Protein AF-A0A1F9LBH6-F1 (afdb_monomer)

Secondary structure (DSSP, 8-state):
-----GGGTTTTTTT-S--HHHHHHHHHH-EE--HHHHHHS-HHHHHHHHH---SSHHHHHHHHHHHHHHHHHHHSSPPEE----SS-TTS-TTS--HHHHHHHHHTT-PPPHHHHTT-

pLDDT: mean 93.81, std 4.73, range [72.88, 98.44]

Solvent-accessible surface area (backbone atoms only — not comparable to full-atom values): 7104 Å² total; per-residue (Å²): 105,65,77,79,59,77,92,49,57,83,36,64,88,65,53,83,52,86,50,67,63,46,50,52,52,29,42,53,56,11,48,47,80,51,72,70,59,59,67,71,47,53,69,66,57,54,49,49,60,43,48,52,44,60,88,45,76,67,36,28,48,51,45,52,51,54,48,27,53,50,29,33,74,77,70,72,39,70,52,49,77,57,79,44,55,86,78,57,64,83,75,47,48,92,48,83,45,67,71,59,54,52,54,11,62,78,67,79,50,72,76,48,59,77,60,53,57,68,114

Structure (mmCIF, N/CA/C/O backbone):
data_AF-A0A1F9LBH6-F1
#
_entry.id   AF-A0A1F9LBH6-F1
#
loop_
_atom_site.group_PDB
_atom_site.id
_atom_site.type_symbol
_atom_site.label_atom_id
_atom_site.label_alt_id
_atom_site.label_comp_id
_atom_site.label_asym_id
_atom_site.label_entity_id
_atom_site.label_seq_id
_atom_site.pdbx_PDB_ins_code
_atom_site.Cartn_x
_atom_site.Cartn_y
_atom_site.Cartn_z
_atom_site.occupancy
_atom_site.B_iso_or_equiv
_atom_site.auth_seq_id
_atom_site.auth_comp_id
_atom_site.auth_asym_id
_atom_site.auth_atom_id
_atom_site.pdbx_PDB_model_num
ATOM 1 N N . MET A 1 1 ? -6.366 -9.674 -6.382 1.00 76.44 1 MET A N 1
ATOM 2 C CA . MET A 1 1 ? -5.601 -10.627 -5.505 1.00 76.44 1 MET A CA 1
ATOM 3 C C . MET A 1 1 ? -4.673 -9.863 -4.529 1.00 76.44 1 MET A C 1
ATOM 5 O O . MET A 1 1 ? -4.466 -8.676 -4.751 1.00 76.44 1 MET A O 1
ATOM 9 N N . PHE A 1 2 ? -4.126 -10.461 -3.447 1.00 93.12 2 PHE A N 1
ATOM 10 C CA . PHE A 1 2 ? -3.092 -9.845 -2.570 1.00 93.12 2 PHE A CA 1
ATOM 11 C C . PHE A 1 2 ? -1.734 -10.552 -2.721 1.00 93.12 2 PHE A C 1
ATOM 13 O O . PHE A 1 2 ? -1.456 -11.549 -2.059 1.00 93.12 2 PHE A O 1
ATOM 20 N N . TYR A 1 3 ? -0.883 -10.036 -3.606 1.00 93.50 3 TYR A N 1
ATOM 21 C CA . TYR A 1 3 ? 0.495 -10.483 -3.777 1.00 93.50 3 TYR A CA 1
ATOM 22 C C . TYR A 1 3 ? 1.373 -10.177 -2.554 1.00 93.50 3 TYR A C 1
ATOM 24 O O . TYR A 1 3 ? 1.292 -9.085 -1.986 1.00 93.50 3 TYR A O 1
ATOM 32 N N . ARG A 1 4 ? 2.220 -11.143 -2.169 1.00 95.19 4 ARG A N 1
ATOM 33 C CA . ARG A 1 4 ? 3.130 -11.066 -1.017 1.00 95.19 4 ARG A CA 1
ATOM 34 C C . ARG A 1 4 ? 4.576 -11.284 -1.460 1.00 95.19 4 ARG A C 1
ATOM 36 O O . ARG A 1 4 ? 4.966 -12.393 -1.816 1.00 95.19 4 ARG A O 1
ATOM 43 N N . TYR A 1 5 ? 5.384 -10.236 -1.386 1.00 93.81 5 TYR A N 1
ATOM 44 C CA . TYR A 1 5 ? 6.816 -10.275 -1.638 1.00 93.81 5 TYR A CA 1
ATOM 45 C C . TYR A 1 5 ? 7.576 -10.932 -0.482 1.00 93.81 5 TYR A C 1
ATOM 47 O O . TYR A 1 5 ? 7.349 -10.642 0.691 1.00 93.81 5 TYR A O 1
ATOM 55 N N . ARG A 1 6 ? 8.557 -11.781 -0.806 1.00 94.62 6 ARG A N 1
ATOM 56 C CA . ARG A 1 6 ? 9.347 -12.510 0.201 1.00 94.62 6 ARG A CA 1
ATOM 57 C C . ARG A 1 6 ? 10.067 -11.589 1.193 1.00 94.62 6 ARG A C 1
ATOM 59 O O . ARG A 1 6 ? 10.151 -11.929 2.366 1.00 94.62 6 ARG A O 1
ATOM 66 N N . PHE A 1 7 ? 10.571 -10.443 0.741 1.00 94.25 7 PHE A N 1
ATOM 67 C CA . PHE A 1 7 ? 11.315 -9.513 1.598 1.00 94.25 7 PHE A CA 1
ATOM 68 C C . PHE A 1 7 ? 10.421 -8.730 2.576 1.00 94.25 7 PHE A C 1
ATOM 70 O O . PHE A 1 7 ? 10.927 -8.154 3.531 1.00 94.25 7 PHE A O 1
ATOM 77 N N . GLU A 1 8 ? 9.100 -8.717 2.371 1.00 96.88 8 GLU A N 1
ATOM 78 C CA . GLU A 1 8 ? 8.129 -8.131 3.305 1.00 96.88 8 GLU A CA 1
ATOM 79 C C . GLU A 1 8 ? 7.533 -9.187 4.258 1.00 96.88 8 GLU A C 1
ATOM 81 O O . GLU A 1 8 ? 6.539 -8.916 4.934 1.00 96.88 8 GLU A O 1
ATOM 86 N N . SER A 1 9 ? 8.107 -10.397 4.327 1.00 96.00 9 SER A N 1
ATOM 87 C CA . SER A 1 9 ? 7.567 -11.528 5.100 1.00 96.00 9 SER A CA 1
ATOM 88 C C . SER A 1 9 ? 7.217 -11.167 6.548 1.00 96.00 9 SER A C 1
ATOM 90 O O . SER A 1 9 ? 6.156 -11.560 7.032 1.00 96.00 9 SER A O 1
ATOM 92 N N . GLU A 1 10 ? 8.061 -10.366 7.200 1.00 96.56 10 GLU A N 1
ATOM 93 C CA . GLU A 1 10 ? 7.898 -9.892 8.580 1.00 96.56 10 GLU A CA 1
ATOM 94 C C . GLU A 1 10 ? 6.783 -8.844 8.751 1.00 96.56 10 GLU A C 1
ATOM 96 O O . GLU A 1 10 ? 6.250 -8.671 9.848 1.00 96.56 10 GLU A O 1
ATOM 101 N N . VAL A 1 11 ? 6.395 -8.143 7.680 1.00 95.75 11 VAL A N 1
ATOM 102 C CA . VAL A 1 11 ? 5.335 -7.123 7.720 1.00 95.75 11 VAL A CA 1
ATOM 103 C C . VAL A 1 11 ? 3.959 -7.778 7.760 1.00 95.75 11 VAL A C 1
ATOM 105 O O . VAL A 1 11 ? 3.072 -7.292 8.456 1.00 95.75 11 VAL A O 1
ATOM 108 N N . TYR A 1 12 ? 3.762 -8.888 7.049 1.00 96.38 12 TYR A N 1
ATOM 109 C CA . TYR A 1 12 ? 2.431 -9.462 6.833 1.00 96.38 12 TYR A CA 1
ATOM 110 C C . TYR A 1 12 ? 1.670 -9.924 8.084 1.00 96.38 12 TYR A C 1
ATOM 112 O O . TYR A 1 12 ? 0.462 -9.705 8.110 1.00 96.38 12 TYR A O 1
ATOM 120 N N . PRO A 1 13 ? 2.295 -10.522 9.119 1.00 96.75 13 PRO A N 1
ATOM 121 C CA . PRO A 1 13 ? 1.553 -10.973 10.298 1.00 96.75 13 PRO A CA 1
ATOM 122 C C . PRO A 1 13 ? 0.908 -9.828 11.084 1.00 96.75 13 PRO A C 1
ATOM 124 O O . PRO A 1 13 ? -0.135 -10.008 11.700 1.00 96.75 13 PRO A O 1
ATOM 127 N N . THR A 1 14 ? 1.536 -8.650 11.075 1.00 96.81 14 THR A N 1
ATOM 128 C CA . THR A 1 14 ? 1.117 -7.499 11.894 1.00 96.81 14 THR A CA 1
ATOM 129 C C . THR A 1 14 ? 0.561 -6.346 11.071 1.00 96.81 14 THR A C 1
ATOM 131 O O . THR A 1 14 ? -0.059 -5.435 11.624 1.00 96.81 14 THR A O 1
ATOM 134 N N . LEU A 1 15 ? 0.840 -6.340 9.764 1.00 97.62 15 LEU A N 1
ATOM 135 C CA . LEU A 1 15 ? 0.641 -5.211 8.861 1.00 97.62 15 LEU A CA 1
ATOM 136 C C . LEU A 1 15 ? 1.136 -3.898 9.487 1.00 97.62 15 LEU A C 1
ATOM 138 O O . LEU A 1 15 ? 0.482 -2.859 9.392 1.00 97.62 15 LEU A O 1
ATOM 142 N N . SER A 1 16 ? 2.289 -3.959 10.165 1.00 96.44 16 SER A N 1
ATOM 143 C CA . SER A 1 16 ? 2.928 -2.831 10.867 1.00 96.44 16 SER A CA 1
ATOM 144 C C . SER A 1 16 ? 3.431 -1.730 9.926 1.00 96.44 16 SER A C 1
ATOM 146 O O . SER A 1 16 ? 3.783 -0.634 10.359 1.00 96.44 16 SER A O 1
ATOM 148 N N . ARG A 1 17 ? 3.454 -2.006 8.621 1.00 97.12 17 ARG A N 1
ATOM 149 C CA . ARG A 1 17 ? 3.706 -1.054 7.538 1.00 97.12 17 ARG A CA 1
ATOM 150 C C . ARG A 1 17 ? 2.711 -1.327 6.413 1.00 97.12 17 ARG A C 1
ATOM 152 O O . ARG A 1 17 ? 2.168 -2.425 6.333 1.00 97.12 17 ARG A O 1
ATOM 159 N N . ILE A 1 18 ? 2.498 -0.338 5.546 1.00 97.88 18 ILE A N 1
ATOM 160 C CA . ILE A 1 18 ? 1.689 -0.498 4.330 1.00 97.88 18 ILE A CA 1
ATOM 161 C C . ILE A 1 18 ? 2.485 -1.370 3.342 1.00 97.88 18 ILE A C 1
ATOM 163 O O . ILE A 1 18 ? 3.544 -0.895 2.901 1.00 97.88 18 ILE A O 1
ATOM 167 N 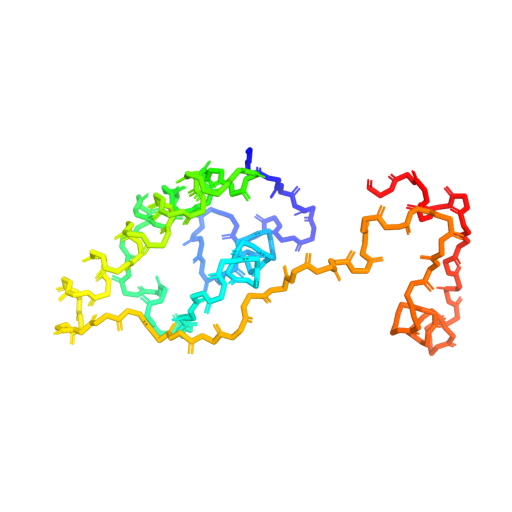N . PRO A 1 19 ? 2.014 -2.588 2.999 1.00 97.75 19 PRO A N 1
ATOM 168 C CA . PRO A 1 19 ? 2.696 -3.459 2.043 1.00 97.75 19 PRO A CA 1
ATOM 169 C C . PRO A 1 19 ? 2.832 -2.793 0.676 1.00 97.75 19 PRO A C 1
ATOM 171 O O . PRO A 1 19 ? 1.927 -2.063 0.265 1.00 97.75 19 PRO A O 1
ATOM 174 N N . LEU A 1 20 ? 3.909 -3.071 -0.058 1.00 96.31 20 LEU A N 1
ATOM 175 C CA . LEU A 1 20 ? 4.136 -2.468 -1.377 1.00 96.31 20 LEU A CA 1
ATOM 176 C C . LEU A 1 20 ? 2.975 -2.700 -2.339 1.00 96.31 20 LEU A C 1
ATOM 178 O O . LEU A 1 20 ? 2.567 -1.778 -3.039 1.00 96.31 20 LEU A O 1
ATOM 182 N N . HIS A 1 21 ? 2.382 -3.891 -2.314 1.00 96.19 21 HIS A N 1
ATOM 183 C CA . HIS A 1 21 ? 1.236 -4.170 -3.165 1.00 96.19 21 HIS A CA 1
ATOM 184 C C . HIS A 1 21 ? 0.030 -3.277 -2.828 1.00 96.19 21 HIS A C 1
ATOM 186 O O . HIS A 1 21 ? -0.681 -2.847 -3.725 1.00 96.19 21 HIS A O 1
ATOM 192 N N . VAL A 1 22 ? -0.180 -2.922 -1.556 1.00 97.62 22 VAL A N 1
ATOM 193 C CA . VAL A 1 22 ? -1.221 -1.952 -1.174 1.00 97.62 22 VAL A CA 1
ATOM 194 C C . VAL A 1 22 ? -0.838 -0.541 -1.613 1.00 97.62 22 VAL A C 1
ATOM 196 O O . VAL A 1 22 ? -1.708 0.198 -2.056 1.00 97.62 22 VAL A O 1
ATOM 199 N N . ARG A 1 23 ? 0.445 -0.163 -1.552 1.00 96.56 23 ARG A N 1
ATOM 200 C CA . ARG A 1 23 ? 0.905 1.143 -2.061 1.00 96.56 23 ARG A CA 1
ATOM 201 C C . ARG A 1 23 ? 0.632 1.303 -3.552 1.00 96.56 23 ARG A C 1
ATOM 203 O O . ARG A 1 23 ? 0.075 2.318 -3.935 1.00 96.56 23 ARG A O 1
ATOM 210 N N . MET A 1 24 ? 0.894 0.271 -4.350 1.00 95.50 24 MET A N 1
ATOM 211 C CA . MET A 1 24 ? 0.522 0.257 -5.767 1.00 95.50 24 MET A CA 1
ATOM 212 C C . MET A 1 24 ? -0.985 0.498 -5.957 1.00 95.50 24 MET A C 1
ATOM 214 O O . MET A 1 24 ? -1.379 1.297 -6.798 1.00 95.50 24 MET A O 1
ATOM 218 N N . LYS A 1 25 ? -1.848 -0.128 -5.140 1.00 96.69 25 LYS A N 1
ATOM 219 C CA . LYS A 1 25 ? -3.304 0.116 -5.184 1.00 96.69 25 LYS A CA 1
ATOM 220 C C . LYS A 1 25 ? -3.661 1.565 -4.846 1.00 96.69 25 LYS A C 1
ATOM 222 O O . LYS A 1 25 ? -4.535 2.138 -5.493 1.00 96.69 25 LYS A O 1
ATOM 227 N N . LEU A 1 26 ? -2.986 2.162 -3.860 1.00 97.19 26 LEU A N 1
ATOM 228 C CA . LEU A 1 26 ? -3.136 3.583 -3.523 1.00 97.19 26 LEU A CA 1
ATOM 229 C C . LEU A 1 26 ? -2.730 4.474 -4.708 1.00 97.19 26 LEU A C 1
ATOM 231 O O . LEU A 1 26 ? -3.471 5.388 -5.054 1.00 97.19 26 LEU A O 1
ATOM 235 N N . ASP A 1 27 ? -1.619 4.163 -5.380 1.00 95.62 27 ASP A N 1
ATOM 236 C CA . ASP A 1 27 ? -1.143 4.914 -6.547 1.00 95.62 27 ASP A CA 1
ATOM 237 C C . ASP A 1 27 ? -2.110 4.798 -7.739 1.00 95.62 27 ASP A C 1
ATOM 239 O O . ASP A 1 27 ? -2.439 5.803 -8.367 1.00 95.62 27 ASP A O 1
ATOM 243 N N . LEU A 1 28 ? -2.643 3.602 -8.016 1.00 95.12 28 LEU A N 1
ATOM 244 C CA . LEU A 1 28 ? -3.612 3.365 -9.098 1.00 95.12 28 LEU A CA 1
ATOM 245 C C . LEU A 1 28 ? -4.978 4.020 -8.846 1.00 95.12 28 LEU A C 1
ATOM 247 O O . LEU A 1 28 ? -5.679 4.383 -9.786 1.00 95.12 28 LEU A O 1
ATOM 251 N N . THR A 1 29 ? -5.379 4.161 -7.583 1.00 96.25 29 THR A N 1
ATOM 252 C CA . THR A 1 29 ? -6.668 4.771 -7.210 1.00 96.25 29 THR A CA 1
ATOM 253 C C . THR A 1 29 ? -6.553 6.259 -6.878 1.00 96.25 29 THR A C 1
ATOM 255 O O . THR A 1 29 ? -7.568 6.948 -6.797 1.00 96.25 29 THR A O 1
ATOM 258 N N . GLY A 1 30 ? -5.337 6.772 -6.675 1.00 96.12 30 GLY A N 1
ATOM 259 C CA . GLY A 1 30 ? -5.068 8.160 -6.301 1.00 96.12 30 GLY A CA 1
ATOM 260 C C . GLY A 1 30 ? -5.416 8.501 -4.848 1.00 96.12 30 GLY A C 1
ATOM 261 O O . GLY A 1 30 ? -5.196 9.635 -4.422 1.00 96.12 30 GLY A O 1
ATOM 262 N N . VAL A 1 31 ? -5.941 7.561 -4.058 1.00 96.38 31 VAL A N 1
ATOM 263 C CA . VAL A 1 31 ? -6.243 7.795 -2.637 1.00 96.38 31 VAL A CA 1
ATOM 264 C C . VAL A 1 31 ? -4.972 7.707 -1.797 1.00 96.38 31 VAL A C 1
ATOM 266 O O . VAL A 1 31 ? -4.099 6.874 -2.029 1.00 96.38 31 VAL A O 1
ATOM 269 N N . LYS A 1 32 ? -4.859 8.563 -0.783 1.00 95.69 32 LYS A N 1
ATOM 270 C CA . LYS A 1 32 ? -3.660 8.699 0.045 1.00 95.69 32 LYS A CA 1
ATOM 271 C C . LYS A 1 32 ? -3.982 8.502 1.515 1.00 95.69 32 LYS A C 1
ATOM 273 O O . LYS A 1 32 ? -4.931 9.073 2.047 1.00 95.69 32 LYS A O 1
ATOM 278 N N . ILE A 1 33 ? -3.115 7.755 2.191 1.00 96.31 33 ILE A N 1
ATOM 279 C CA . ILE A 1 33 ? -3.131 7.596 3.645 1.00 96.31 33 ILE A CA 1
ATOM 280 C C . ILE A 1 33 ? -1.728 7.716 4.221 1.00 96.31 33 ILE A C 1
ATOM 282 O O . ILE A 1 33 ? -0.738 7.327 3.602 1.00 96.31 33 ILE A O 1
ATOM 286 N N . SER A 1 34 ? -1.648 8.237 5.443 1.00 96.19 34 SER A N 1
ATOM 287 C CA . SER A 1 34 ? -0.408 8.232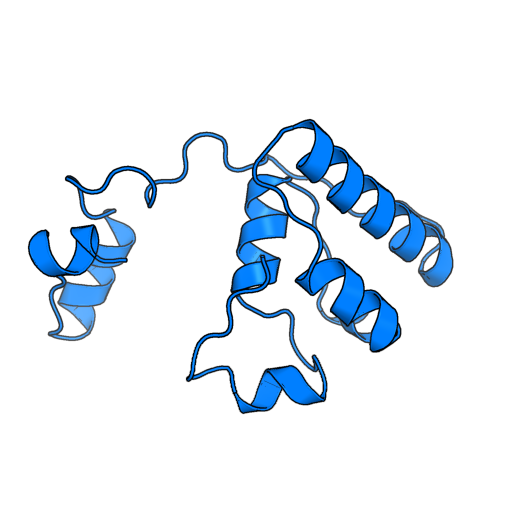 6.213 1.00 96.19 34 SER A CA 1
ATOM 288 C C . SER A 1 34 ? -0.187 6.871 6.883 1.00 96.19 34 SER A C 1
ATOM 290 O O . SER A 1 34 ? -1.138 6.127 7.137 1.00 96.19 34 SER A O 1
ATOM 292 N N . LEU A 1 35 ? 1.060 6.564 7.260 1.00 97.00 35 LEU A N 1
ATOM 293 C CA . LEU A 1 35 ? 1.345 5.380 8.078 1.00 97.00 35 LEU A CA 1
ATOM 294 C C . LEU A 1 35 ? 0.620 5.439 9.434 1.00 97.00 35 LEU A C 1
ATOM 296 O O . LEU A 1 35 ? 0.153 4.415 9.921 1.00 97.00 35 LEU A O 1
ATOM 300 N N . LYS A 1 36 ? 0.477 6.635 10.021 1.00 96.62 36 LYS A N 1
ATOM 301 C CA . LYS A 1 36 ? -0.297 6.835 11.254 1.00 96.62 36 LYS A CA 1
ATOM 302 C C . LYS A 1 36 ? -1.756 6.418 11.058 1.00 96.62 36 LYS A C 1
ATOM 304 O O . LYS A 1 36 ? -2.298 5.717 11.905 1.00 96.62 36 LYS A O 1
ATOM 309 N N . SER A 1 37 ? -2.365 6.816 9.940 1.00 96.56 37 SER A N 1
ATOM 310 C CA . SER A 1 37 ? -3.746 6.457 9.607 1.00 96.56 37 SER A CA 1
ATOM 311 C C . SER A 1 37 ? -3.904 4.952 9.415 1.00 96.56 37 SER A C 1
ATOM 313 O O . SER A 1 37 ? -4.776 4.348 10.025 1.00 96.56 37 SER A O 1
ATOM 315 N N . TRP A 1 38 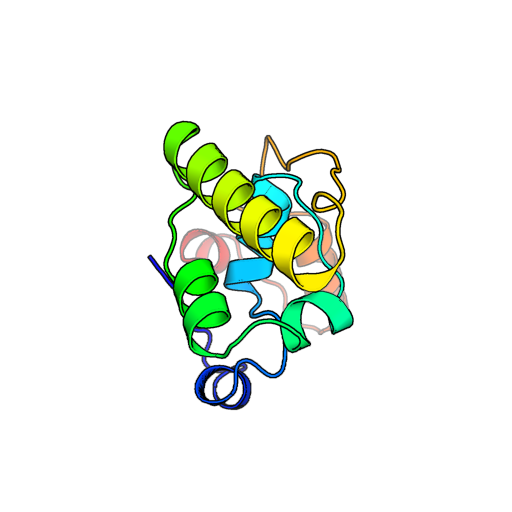? -2.995 4.337 8.653 1.00 98.19 38 TRP A N 1
ATOM 316 C CA . TRP A 1 38 ? -2.949 2.887 8.460 1.00 98.19 38 TRP A CA 1
ATOM 317 C C . TRP A 1 38 ? -2.879 2.116 9.783 1.00 98.19 38 TRP A C 1
ATOM 319 O O . TRP A 1 38 ? -3.606 1.147 9.976 1.00 98.19 38 TRP A O 1
ATOM 329 N N . LEU A 1 39 ? -2.022 2.554 10.708 1.00 97.94 39 LEU A N 1
ATOM 330 C CA . LEU A 1 39 ? -1.831 1.895 12.001 1.00 97.94 39 LEU A CA 1
ATOM 331 C C . LEU A 1 39 ? -2.988 2.102 12.985 1.00 97.94 39 LEU A C 1
ATOM 333 O O . LEU A 1 39 ? -3.078 1.353 13.955 1.00 97.94 39 LEU A O 1
ATOM 337 N N . ALA A 1 40 ? -3.865 3.081 12.750 1.00 97.94 40 ALA A N 1
ATOM 338 C CA . ALA A 1 40 ? -5.079 3.257 13.544 1.00 97.94 40 ALA A CA 1
ATOM 339 C C . ALA A 1 40 ? -6.174 2.243 13.177 1.00 97.94 40 ALA A C 1
ATOM 341 O O . ALA A 1 40 ? -7.024 1.936 14.011 1.00 97.94 40 ALA A O 1
ATOM 342 N N . PHE A 1 41 ? -6.152 1.722 11.947 1.00 98.19 41 PHE A N 1
ATOM 343 C CA . PHE A 1 41 ? -7.097 0.705 11.495 1.00 98.19 41 PHE A CA 1
ATOM 344 C C . PHE A 1 41 ? -6.831 -0.636 12.188 1.00 98.19 41 PHE A C 1
ATOM 346 O O . PHE A 1 41 ? -5.679 -1.004 12.478 1.00 98.19 41 PHE A O 1
ATOM 353 N N . SER A 1 42 ? -7.895 -1.408 12.412 1.00 98.31 42 SER A N 1
ATOM 354 C CA . SER A 1 42 ? -7.760 -2.769 12.941 1.00 98.31 42 SER A CA 1
ATOM 355 C C . SER A 1 42 ? -6.956 -3.659 11.984 1.00 98.31 42 SER A C 1
ATOM 357 O O . SER A 1 42 ? -6.745 -3.329 10.809 1.00 98.31 42 SER A O 1
ATOM 359 N N . LEU A 1 43 ? -6.445 -4.785 12.484 1.00 98.00 43 LEU A N 1
ATOM 360 C CA . LEU A 1 43 ? -5.700 -5.715 11.635 1.00 98.00 43 LEU A CA 1
ATOM 361 C C . LEU A 1 43 ? -6.617 -6.308 10.554 1.00 98.00 43 LEU A C 1
ATOM 363 O O . LEU A 1 43 ? -6.187 -6.512 9.420 1.00 98.00 43 LEU A O 1
ATOM 367 N N . GLU A 1 44 ? -7.883 -6.535 10.887 1.00 98.25 44 GLU A N 1
ATOM 368 C CA . GLU A 1 44 ? -8.930 -7.043 10.008 1.00 98.25 44 GLU A CA 1
ATOM 369 C C . GLU A 1 44 ? -9.201 -6.066 8.858 1.00 98.25 44 GLU A C 1
ATOM 371 O O . GLU A 1 44 ? -9.198 -6.462 7.696 1.00 98.25 44 GLU A O 1
ATOM 376 N N . GLU A 1 45 ? -9.338 -4.774 9.151 1.00 98.44 45 GLU A N 1
ATOM 377 C CA . GLU A 1 45 ? -9.554 -3.730 8.136 1.00 98.44 45 GLU A CA 1
ATOM 378 C C . GLU A 1 45 ? -8.363 -3.571 7.200 1.00 98.44 45 GLU A C 1
ATOM 380 O O . GLU A 1 45 ? -8.521 -3.462 5.981 1.00 98.44 45 GLU A O 1
ATOM 385 N N . ARG A 1 46 ? -7.151 -3.609 7.764 1.00 98.38 46 ARG A N 1
ATOM 386 C CA . ARG A 1 46 ? -5.920 -3.612 6.971 1.00 98.38 46 ARG A CA 1
ATOM 387 C C . ARG A 1 46 ? -5.864 -4.834 6.059 1.00 98.38 46 ARG A C 1
ATOM 389 O O . ARG A 1 46 ? -5.476 -4.704 4.899 1.00 98.38 46 ARG A O 1
ATOM 396 N N . ASN A 1 47 ? -6.294 -6.000 6.539 1.00 97.75 47 ASN A N 1
ATOM 397 C CA . ASN A 1 47 ? -6.396 -7.204 5.718 1.00 97.75 47 ASN A CA 1
ATOM 398 C C . ASN A 1 47 ? -7.438 -7.062 4.602 1.00 97.75 47 ASN A C 1
ATOM 400 O O . ASN A 1 47 ? -7.153 -7.476 3.479 1.00 97.75 47 ASN A O 1
ATOM 404 N N . VAL A 1 48 ? -8.597 -6.447 4.855 1.00 98.00 48 VAL A N 1
ATOM 405 C CA . VAL A 1 48 ? -9.594 -6.178 3.804 1.00 98.00 48 VAL A CA 1
ATOM 406 C C . VAL A 1 48 ? -8.990 -5.302 2.703 1.00 98.00 48 VAL A C 1
ATOM 408 O O . VAL A 1 48 ? -9.031 -5.689 1.536 1.00 98.00 48 VAL A O 1
ATOM 411 N N . LEU A 1 49 ? -8.334 -4.191 3.059 1.00 97.88 49 LEU A N 1
ATOM 412 C CA . LEU A 1 49 ? -7.633 -3.333 2.091 1.00 97.88 49 LEU A CA 1
ATOM 413 C C . LEU A 1 49 ? -6.566 -4.097 1.293 1.00 97.88 49 LEU A C 1
ATOM 415 O O . LEU A 1 49 ? -6.399 -3.865 0.098 1.00 97.8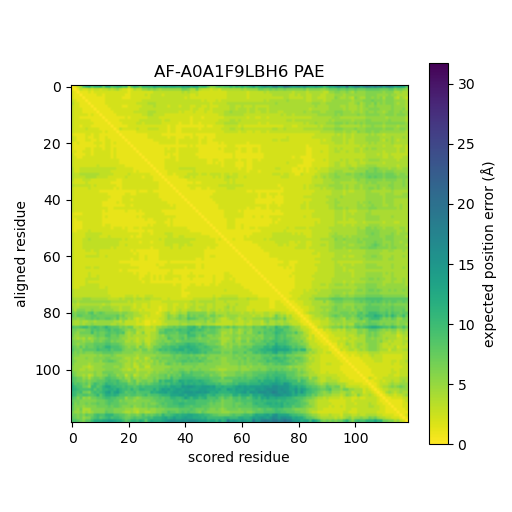8 49 LEU A O 1
ATOM 419 N N . CYS A 1 50 ? -5.862 -5.043 1.920 1.00 97.75 50 CYS A N 1
ATOM 420 C CA . CYS A 1 50 ? -4.896 -5.882 1.211 1.00 97.75 50 CYS A CA 1
ATOM 421 C C . CYS A 1 50 ? -5.555 -6.730 0.113 1.00 97.75 50 CYS A C 1
ATOM 423 O O . CYS A 1 50 ? -4.975 -6.878 -0.965 1.00 97.75 50 CYS A O 1
ATOM 425 N N . HIS A 1 51 ? -6.760 -7.253 0.353 1.00 97.38 51 HIS A N 1
ATOM 426 C CA . HIS A 1 51 ? -7.422 -8.219 -0.530 1.00 97.38 51 HIS A CA 1
ATOM 427 C C . HIS A 1 51 ? -8.375 -7.602 -1.558 1.00 97.38 51 HIS A C 1
ATOM 429 O O . HIS A 1 51 ? -8.606 -8.239 -2.586 1.00 97.38 51 HIS A O 1
ATOM 435 N N . LEU A 1 52 ? -8.871 -6.380 -1.340 1.00 97.56 52 LEU A N 1
ATOM 436 C CA . LEU A 1 52 ? -9.707 -5.682 -2.320 1.00 97.56 52 LEU A CA 1
ATOM 437 C C . LEU A 1 52 ? -8.958 -5.507 -3.660 1.00 97.56 52 LEU A C 1
ATOM 439 O O . LEU A 1 52 ? -7.804 -5.059 -3.650 1.00 97.56 52 LEU A O 1
ATOM 443 N N . PRO A 1 53 ? -9.555 -5.894 -4.800 1.00 96.75 53 PRO A N 1
ATOM 444 C CA . PRO A 1 53 ? -8.963 -5.700 -6.123 1.00 96.75 53 PRO A CA 1
ATOM 445 C C . PRO A 1 53 ? -9.048 -4.231 -6.570 1.00 96.75 53 PRO A C 1
ATOM 447 O O . PRO A 1 53 ? -9.755 -3.431 -5.960 1.00 96.75 53 PRO A O 1
ATOM 450 N N . VAL A 1 54 ? -8.292 -3.877 -7.613 1.00 95.56 54 VAL A N 1
ATOM 451 C CA . VAL A 1 54 ? -8.278 -2.535 -8.242 1.00 95.56 54 VAL A CA 1
ATOM 452 C C . VAL A 1 54 ? -8.056 -2.625 -9.761 1.00 95.56 54 VAL A C 1
ATOM 454 O O . VAL A 1 54 ? -7.531 -1.698 -10.385 1.00 95.56 54 VAL A O 1
ATOM 457 N N . GLU A 1 55 ? -8.393 -3.771 -10.349 1.00 92.31 55 GLU A N 1
ATOM 458 C CA . GLU A 1 55 ? -8.098 -4.099 -11.745 1.00 92.31 55 GLU A CA 1
ATOM 459 C C . GLU A 1 55 ? -9.083 -3.372 -12.677 1.00 92.31 55 GLU A C 1
ATOM 461 O O . GLU A 1 55 ? -8.697 -2.891 -13.740 1.00 92.31 55 GLU A O 1
ATOM 466 N N . THR A 1 56 ? -10.327 -3.182 -12.229 1.00 94.56 56 THR A N 1
ATOM 467 C CA . THR A 1 56 ? -11.363 -2.412 -12.937 1.00 94.56 56 THR A CA 1
ATOM 468 C C . THR A 1 56 ? -11.709 -1.094 -12.239 1.00 94.56 56 THR A C 1
ATOM 470 O O . THR A 1 56 ? -11.483 -0.912 -11.042 1.00 94.56 56 THR A O 1
ATOM 473 N N . ASP A 1 57 ? -12.341 -0.168 -12.964 1.00 94.31 57 ASP A N 1
ATOM 474 C CA . ASP A 1 57 ? -12.817 1.100 -12.391 1.00 94.31 57 ASP A CA 1
ATOM 475 C C . ASP A 1 57 ? -13.847 0.912 -11.271 1.00 94.31 57 ASP A C 1
ATOM 477 O O . ASP A 1 57 ? -13.915 1.716 -10.340 1.00 94.31 57 ASP A O 1
ATOM 481 N N . GLU A 1 58 ? -14.664 -0.140 -11.340 1.00 97.00 58 GLU A N 1
ATOM 482 C CA . GLU A 1 58 ? -15.614 -0.461 -10.276 1.00 97.00 58 GLU A CA 1
ATOM 483 C C . GLU A 1 58 ? -14.894 -0.902 -9.003 1.00 97.00 58 GLU A C 1
ATOM 485 O O . GLU A 1 58 ? -15.167 -0.380 -7.923 1.00 97.00 58 GLU A O 1
ATOM 490 N N . GLU A 1 59 ? -13.914 -1.788 -9.131 1.00 97.31 59 GLU A N 1
ATOM 491 C CA . GLU A 1 59 ? -13.108 -2.256 -8.005 1.00 97.31 59 GLU A CA 1
ATOM 492 C C . GLU A 1 59 ? -12.290 -1.126 -7.376 1.00 97.31 59 GLU A C 1
ATOM 494 O O . GLU A 1 59 ? -12.245 -0.996 -6.151 1.00 97.31 59 GLU A O 1
ATOM 499 N N . ARG A 1 60 ? -11.721 -0.241 -8.204 1.00 96.50 60 ARG A N 1
ATOM 500 C CA . ARG A 1 60 ? -11.044 0.983 -7.752 1.00 96.50 60 ARG A CA 1
ATOM 501 C C . ARG A 1 60 ? -11.977 1.851 -6.912 1.00 96.50 60 ARG A C 1
ATOM 503 O O . ARG A 1 60 ? -11.592 2.280 -5.826 1.00 96.50 60 ARG A O 1
ATOM 510 N N . ARG A 1 61 ? -13.224 2.054 -7.360 1.00 96.69 61 ARG A N 1
ATOM 511 C CA . ARG A 1 61 ? -14.242 2.778 -6.581 1.00 96.69 61 ARG A CA 1
ATOM 512 C C . ARG A 1 61 ? -14.535 2.086 -5.251 1.00 96.69 61 ARG A C 1
ATOM 514 O O . ARG A 1 61 ? -14.553 2.765 -4.229 1.00 96.69 61 ARG A O 1
ATOM 521 N N . VAL A 1 62 ? -14.709 0.763 -5.239 1.00 98.06 62 VAL A N 1
ATOM 522 C CA . VAL A 1 62 ? -14.957 -0.009 -4.006 1.00 98.06 62 VAL A CA 1
ATOM 523 C C . VAL A 1 62 ? -13.798 0.136 -3.016 1.00 98.06 62 VAL A C 1
ATOM 525 O O . VAL A 1 62 ? -14.032 0.428 -1.841 1.00 98.06 62 VAL A O 1
ATOM 528 N N . PHE A 1 63 ? -12.554 -0.004 -3.482 1.00 98.06 63 PHE A N 1
ATOM 529 C CA . PHE A 1 63 ? -11.356 0.189 -2.666 1.00 98.06 63 PHE A CA 1
ATOM 530 C C . PHE A 1 63 ? -11.312 1.594 -2.049 1.00 98.06 63 PHE A C 1
ATOM 532 O O . PHE A 1 63 ? -11.186 1.734 -0.828 1.00 98.06 63 PHE A O 1
ATOM 539 N N . SER A 1 64 ? -11.487 2.635 -2.868 1.00 97.62 64 SER A N 1
ATOM 540 C CA . SER A 1 64 ? -11.492 4.029 -2.412 1.00 97.62 64 SER A CA 1
ATOM 541 C C . SER A 1 64 ? -12.635 4.324 -1.437 1.00 97.62 64 SER A C 1
ATOM 543 O O . SER A 1 64 ? -12.428 5.000 -0.430 1.00 97.62 64 SER A O 1
ATOM 545 N N . SER A 1 65 ? -13.839 3.801 -1.690 1.00 97.94 65 SER A N 1
ATOM 546 C CA . SER A 1 65 ? -14.992 3.969 -0.800 1.00 97.94 65 SER A CA 1
ATOM 547 C C . SER A 1 65 ? -14.777 3.303 0.555 1.00 97.94 65 SER A C 1
ATOM 549 O O . SER A 1 65 ? -15.084 3.911 1.581 1.00 97.94 65 SER A O 1
ATOM 551 N N . TYR A 1 66 ? -14.221 2.088 0.581 1.00 98.38 66 TYR A N 1
ATOM 552 C CA . TYR A 1 66 ? -13.907 1.414 1.838 1.00 98.38 66 TYR A CA 1
ATOM 553 C C . TYR A 1 66 ? -12.862 2.198 2.636 1.00 98.38 66 TYR A C 1
ATOM 555 O O . TYR A 1 66 ? -13.036 2.423 3.832 1.00 98.38 66 TYR A O 1
ATOM 563 N N . LEU A 1 67 ? -11.823 2.704 1.971 1.00 97.81 67 LEU A N 1
ATOM 564 C CA . LEU A 1 67 ? -10.808 3.520 2.627 1.00 97.81 67 LEU A CA 1
ATOM 565 C C . LEU A 1 67 ? -11.378 4.825 3.199 1.00 97.81 67 LEU A C 1
ATOM 567 O O . LEU A 1 67 ? -11.065 5.175 4.333 1.00 97.81 67 LEU A O 1
ATOM 571 N N . ASN A 1 68 ? -12.251 5.511 2.458 1.00 97.69 68 ASN A N 1
ATOM 572 C CA . ASN A 1 68 ? -12.936 6.713 2.941 1.00 97.69 68 ASN A CA 1
ATOM 573 C C . ASN A 1 68 ? -13.833 6.423 4.147 1.00 97.69 68 ASN A C 1
ATOM 575 O O . ASN A 1 68 ? -13.847 7.198 5.100 1.00 97.69 68 ASN A O 1
ATOM 579 N N . LEU A 1 69 ? -14.533 5.286 4.156 1.00 98.19 69 LEU A N 1
ATOM 580 C CA . LEU A 1 69 ? -15.318 4.852 5.312 1.00 98.19 69 LEU A CA 1
ATOM 581 C C . LEU A 1 69 ? -14.435 4.686 6.560 1.00 98.19 69 LEU A C 1
ATOM 583 O O . LEU A 1 69 ? -14.801 5.159 7.639 1.00 98.19 69 LEU A O 1
ATOM 587 N N . LEU A 1 70 ? -13.258 4.070 6.419 1.00 98.19 70 LEU A N 1
ATOM 588 C CA . LEU A 1 70 ? -12.296 3.954 7.515 1.00 98.19 70 LEU A CA 1
ATOM 589 C C . LEU A 1 70 ? -11.764 5.324 7.948 1.00 98.19 70 LEU A C 1
ATOM 591 O O . LEU A 1 70 ? -11.769 5.623 9.143 1.00 98.19 70 LEU A O 1
ATOM 595 N N . SER A 1 71 ? -11.364 6.177 7.004 1.00 97.44 71 SER A N 1
ATOM 596 C CA . SER A 1 71 ? -10.867 7.523 7.306 1.00 97.44 71 SER A CA 1
ATOM 597 C C . SER A 1 71 ? -11.895 8.347 8.079 1.00 97.44 71 SER A C 1
ATOM 599 O O . SER A 1 71 ? -11.573 8.872 9.144 1.00 97.44 71 SER A O 1
ATOM 601 N N . ARG A 1 72 ? -13.162 8.352 7.645 1.00 97.62 72 ARG A N 1
ATOM 602 C CA . ARG A 1 72 ? -14.246 9.050 8.353 1.00 97.62 72 ARG A CA 1
ATOM 603 C C . ARG A 1 72 ? -14.448 8.505 9.757 1.00 97.62 72 ARG A C 1
ATOM 605 O O . ARG A 1 72 ? -14.627 9.275 10.693 1.00 97.62 72 ARG A O 1
ATOM 612 N N . ARG A 1 73 ? -14.402 7.182 9.920 1.00 97.75 73 ARG A N 1
ATOM 613 C CA . ARG A 1 73 ? -14.622 6.542 11.220 1.00 97.75 73 ARG A CA 1
ATOM 614 C C . ARG A 1 73 ? -13.529 6.868 12.239 1.00 97.75 73 ARG A C 1
ATOM 616 O O . ARG A 1 73 ? -13.849 7.055 13.407 1.00 97.75 73 ARG A O 1
ATOM 623 N N . TYR A 1 74 ? -12.265 6.911 11.820 1.00 97.62 74 TYR A N 1
ATOM 624 C CA . TYR A 1 74 ? -11.134 7.117 12.734 1.00 97.62 74 TYR A CA 1
ATOM 625 C C . TYR A 1 74 ? -10.677 8.574 12.850 1.00 97.62 74 TYR A C 1
ATOM 627 O O . TYR A 1 74 ? -10.100 8.945 13.871 1.00 97.62 74 TYR A O 1
ATOM 635 N N . PHE A 1 75 ? -10.917 9.392 11.824 1.00 96.50 75 PHE A N 1
ATOM 636 C CA . PHE A 1 75 ? -10.376 10.751 11.718 1.00 96.50 75 PHE A CA 1
ATOM 637 C C . PHE A 1 75 ? -11.438 11.820 11.434 1.00 96.50 75 PHE A C 1
ATOM 639 O O . PHE A 1 75 ? -11.128 13.002 11.508 1.00 96.50 75 PHE A O 1
ATOM 646 N N . GLY A 1 76 ? -12.689 11.434 11.161 1.00 96.31 76 GLY A N 1
ATOM 647 C CA . GLY A 1 76 ? -13.790 12.372 10.917 1.00 96.31 76 GLY A CA 1
ATOM 648 C C . GLY A 1 76 ? -13.800 13.006 9.523 1.00 96.31 76 GLY A C 1
ATOM 649 O O . GLY A 1 76 ? -14.666 13.829 9.243 1.00 96.31 76 GLY A O 1
ATOM 650 N N . GLU A 1 77 ? -12.881 12.615 8.642 1.00 94.94 77 GLU A N 1
ATOM 651 C CA . GLU A 1 77 ? -12.722 13.174 7.297 1.00 94.94 77 GLU A CA 1
ATOM 652 C C . GLU A 1 77 ? -12.404 12.090 6.256 1.00 94.94 77 GLU A C 1
ATOM 654 O O . GLU A 1 77 ? -12.061 10.957 6.597 1.00 94.94 77 GLU A O 1
ATOM 659 N N . ASP A 1 78 ? -12.553 12.428 4.974 1.00 94.06 78 ASP A N 1
ATOM 660 C CA . ASP A 1 78 ? -12.200 11.535 3.868 1.00 94.06 78 ASP A CA 1
ATOM 661 C C . ASP A 1 78 ? -10.686 11.343 3.729 1.00 94.06 78 ASP A C 1
ATOM 663 O O . ASP A 1 78 ? -9.885 12.165 4.176 1.00 94.06 78 ASP A O 1
ATOM 667 N N . ALA A 1 79 ? -10.278 10.248 3.079 1.00 94.56 79 ALA A N 1
ATOM 668 C CA . ALA A 1 79 ? -8.881 10.078 2.709 1.00 94.56 79 ALA A CA 1
ATOM 669 C C . ALA A 1 79 ? -8.471 11.179 1.719 1.00 94.56 79 ALA A C 1
ATOM 671 O O . ALA A 1 79 ? -9.239 11.571 0.837 1.00 94.56 79 ALA A O 1
ATOM 672 N N . ALA A 1 80 ? -7.232 11.653 1.836 1.00 92.94 80 ALA A N 1
ATOM 673 C CA . ALA A 1 80 ? -6.697 12.621 0.893 1.00 92.94 80 ALA A CA 1
ATOM 674 C C . ALA A 1 80 ? -6.680 12.038 -0.530 1.00 92.94 80 ALA A C 1
ATOM 676 O O . ALA A 1 80 ? -6.423 10.850 -0.727 1.00 92.94 80 ALA A O 1
ATOM 677 N N . LEU A 1 81 ? -6.902 12.894 -1.525 1.00 93.38 81 LEU A N 1
ATOM 678 C CA . LEU A 1 81 ? -6.844 12.529 -2.938 1.00 93.38 81 LEU A CA 1
ATOM 679 C C . LEU A 1 81 ? -5.598 13.125 -3.595 1.00 93.38 81 LEU A C 1
ATOM 681 O O . LEU A 1 81 ? -5.157 14.231 -3.283 1.00 93.38 81 LEU A O 1
ATOM 685 N N . GLY A 1 82 ? -5.023 12.372 -4.519 1.00 91.38 82 GLY A N 1
ATOM 686 C CA . GLY A 1 82 ? -4.049 12.828 -5.495 1.00 91.38 82 GLY A CA 1
ATOM 687 C C . GLY A 1 82 ? -4.419 12.337 -6.889 1.00 91.38 82 GLY A C 1
ATOM 688 O O . GLY A 1 82 ? -5.509 11.814 -7.110 1.00 91.38 82 GLY A O 1
ATOM 689 N N . SER A 1 83 ? -3.495 12.509 -7.830 1.00 91.12 83 SER A N 1
ATOM 690 C CA . SER A 1 83 ? -3.673 12.006 -9.189 1.00 91.12 83 SER A CA 1
ATOM 691 C C . SER A 1 83 ? -3.410 10.498 -9.225 1.00 91.12 83 SER A C 1
ATOM 693 O O . SER A 1 83 ? -2.321 10.093 -8.809 1.00 91.12 83 SER A O 1
ATOM 695 N N . PRO A 1 84 ? -4.362 9.673 -9.697 1.00 92.88 84 PRO A N 1
ATOM 696 C CA . PRO A 1 84 ? -4.103 8.262 -9.941 1.00 92.88 84 PRO A CA 1
ATOM 697 C C . PRO A 1 84 ? -3.064 8.086 -11.055 1.00 92.88 84 PRO A C 1
ATOM 699 O O . PRO A 1 84 ? -2.966 8.911 -11.968 1.00 92.88 84 PRO A O 1
ATOM 702 N N . VAL A 1 85 ? -2.300 6.999 -10.989 1.00 91.00 85 VAL A N 1
ATOM 703 C CA . VAL A 1 85 ? -1.406 6.579 -12.074 1.00 91.00 85 VAL A CA 1
ATOM 704 C C . VAL A 1 85 ? -2.246 5.946 -13.183 1.00 91.00 85 VAL A C 1
ATOM 706 O O . VAL A 1 85 ? -2.774 4.850 -13.016 1.00 91.00 85 VAL A O 1
ATOM 709 N N . SER A 1 86 ? -2.382 6.652 -14.307 1.00 83.75 86 SER A N 1
ATOM 710 C CA . SER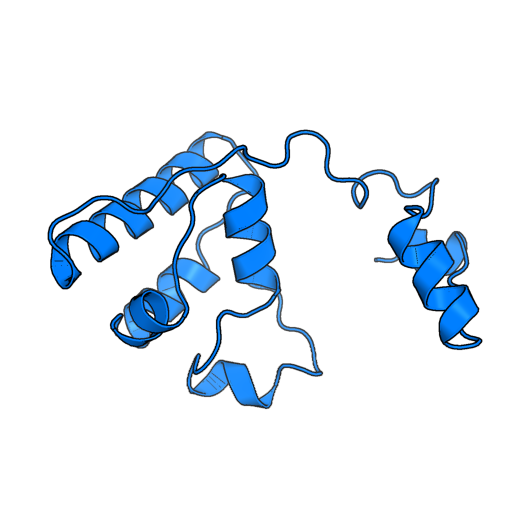 A 1 86 ? -3.218 6.225 -15.440 1.00 83.75 86 SER A CA 1
ATOM 711 C C . SER A 1 86 ? -2.494 5.334 -16.451 1.00 83.75 86 SER A C 1
ATOM 713 O O . SER A 1 86 ? -3.137 4.502 -17.078 1.00 83.75 86 SER A O 1
ATOM 715 N N . ASP A 1 87 ? -1.182 5.525 -16.612 1.00 85.88 87 ASP A N 1
ATOM 716 C CA . ASP A 1 87 ? -0.325 4.786 -17.548 1.00 85.88 87 ASP A CA 1
ATOM 717 C C . ASP A 1 87 ? 0.897 4.259 -16.782 1.00 85.88 87 ASP A C 1
ATOM 719 O O . ASP A 1 87 ? 1.923 4.943 -16.679 1.00 85.88 87 ASP A O 1
ATOM 723 N N . PRO A 1 88 ? 0.751 3.124 -16.078 1.00 85.75 88 PRO A N 1
ATOM 724 C CA . PRO A 1 88 ? 1.806 2.632 -15.222 1.00 85.75 88 PRO A CA 1
ATOM 725 C C . PRO A 1 88 ? 2.966 2.096 -16.068 1.00 85.75 88 PRO A C 1
ATOM 727 O O . PRO A 1 88 ? 2.771 1.198 -16.884 1.00 85.75 88 PRO A O 1
ATOM 730 N N . PRO A 1 89 ? 4.205 2.562 -15.841 1.00 84.31 89 PRO A N 1
ATOM 731 C CA . PRO A 1 89 ? 5.337 2.209 -16.696 1.00 84.31 89 PRO A CA 1
ATOM 732 C C . PRO A 1 89 ? 5.741 0.725 -16.599 1.00 84.31 89 PRO A C 1
ATOM 734 O O . PRO A 1 89 ? 6.579 0.275 -17.369 1.00 84.31 89 PRO A O 1
ATOM 737 N N . TRP A 1 90 ? 5.171 -0.033 -15.654 1.00 86.19 90 TRP A N 1
ATOM 738 C CA . TRP A 1 90 ? 5.364 -1.480 -15.499 1.00 86.19 90 TRP A CA 1
ATOM 739 C C . TRP A 1 90 ? 4.397 -2.347 -16.311 1.00 86.19 90 TRP A C 1
ATOM 741 O O . TRP A 1 90 ? 4.536 -3.567 -16.288 1.00 86.19 90 TRP A O 1
ATOM 751 N N . GLU A 1 91 ? 3.441 -1.746 -17.020 1.00 86.00 91 GLU A N 1
ATOM 752 C CA . GLU A 1 91 ? 2.574 -2.464 -17.965 1.00 86.00 91 GLU A CA 1
ATOM 753 C C . GLU A 1 91 ? 3.263 -2.673 -19.328 1.00 86.00 91 GLU A C 1
ATOM 755 O O . GLU A 1 91 ? 2.947 -3.618 -20.048 1.00 86.00 91 GLU A O 1
ATOM 760 N N . GLU A 1 92 ? 4.244 -1.833 -19.6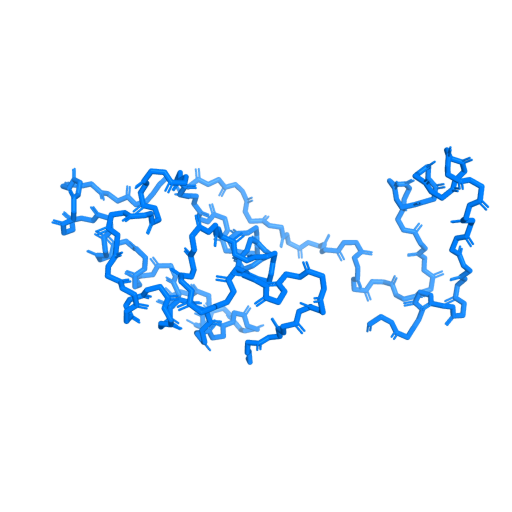81 1.00 88.62 92 GLU A N 1
ATOM 761 C CA . GLU A 1 92 ? 5.030 -1.996 -20.905 1.00 88.62 92 GLU A CA 1
ATOM 762 C C . GLU A 1 92 ? 6.208 -2.958 -20.676 1.00 88.62 92 GLU A C 1
ATOM 764 O O . GLU A 1 92 ? 7.247 -2.609 -20.109 1.00 88.62 92 GLU A O 1
ATOM 769 N N . LEU A 1 93 ? 6.046 -4.200 -21.132 1.00 86.94 93 LEU A N 1
ATOM 770 C CA . LEU A 1 93 ? 7.022 -5.272 -20.921 1.00 86.94 93 LEU A CA 1
ATOM 771 C C . LEU A 1 93 ? 8.216 -5.216 -21.885 1.00 86.94 93 LEU A C 1
ATOM 773 O O . LEU A 1 93 ? 9.246 -5.829 -21.604 1.00 86.94 93 LEU A O 1
ATOM 777 N N . ALA A 1 94 ? 8.115 -4.496 -23.007 1.00 87.69 94 ALA A N 1
ATOM 778 C CA . ALA A 1 94 ? 9.224 -4.333 -23.948 1.00 87.69 94 ALA A CA 1
ATOM 779 C C . ALA A 1 94 ? 10.162 -3.172 -23.576 1.00 87.69 94 ALA A C 1
ATOM 781 O O . ALA A 1 94 ? 11.230 -3.033 -24.176 1.00 87.69 94 ALA A O 1
ATOM 782 N N . HIS A 1 95 ? 9.794 -2.343 -22.592 1.00 89.00 95 HIS A N 1
ATOM 783 C CA . HIS A 1 95 ? 10.557 -1.163 -22.202 1.00 89.00 95 HIS A CA 1
ATOM 784 C C . HIS A 1 95 ? 10.769 -1.089 -20.688 1.00 89.00 95 HIS A C 1
ATOM 786 O O . HIS A 1 95 ? 9.831 -0.964 -19.908 1.00 89.00 95 HIS A O 1
ATOM 792 N N . ILE A 1 96 ? 12.034 -1.098 -20.266 1.00 90.12 96 ILE A N 1
ATOM 793 C CA . ILE A 1 96 ? 12.395 -0.950 -18.853 1.00 90.12 96 ILE A CA 1
ATOM 794 C C . ILE A 1 96 ? 12.283 0.533 -18.470 1.00 90.12 96 ILE A C 1
ATOM 796 O O . ILE A 1 96 ? 12.943 1.359 -19.101 1.00 90.12 96 ILE A O 1
ATOM 800 N N . PRO A 1 97 ? 11.544 0.907 -17.415 1.00 92.19 97 PRO A N 1
ATOM 801 C CA . PRO A 1 97 ? 11.421 2.302 -17.002 1.00 92.19 97 PRO A CA 1
ATOM 802 C C . PRO A 1 97 ? 12.769 2.924 -16.612 1.00 92.19 97 PRO A C 1
ATOM 804 O O . PRO A 1 97 ? 13.559 2.301 -15.897 1.00 92.19 97 PRO A O 1
ATOM 807 N N . ASP A 1 98 ? 13.001 4.185 -16.992 1.00 91.19 98 ASP A N 1
ATOM 808 C CA . ASP A 1 98 ? 14.244 4.917 -16.688 1.00 91.19 98 ASP A CA 1
ATOM 809 C C . ASP A 1 98 ? 14.667 4.846 -15.210 1.00 91.19 98 ASP A C 1
ATOM 811 O O . ASP A 1 98 ? 15.853 4.619 -14.947 1.00 91.19 98 ASP A O 1
ATOM 815 N N . PRO A 1 99 ? 13.754 4.965 -14.216 1.00 90.56 99 PRO A N 1
ATOM 816 C CA . PRO A 1 99 ? 14.138 4.843 -12.812 1.00 90.56 99 PRO A CA 1
ATOM 817 C C . PRO A 1 99 ? 14.702 3.461 -12.464 1.00 90.56 99 PRO A C 1
ATOM 819 O O . PRO A 1 99 ? 15.627 3.364 -11.661 1.00 90.56 99 PRO A O 1
ATOM 822 N N . VAL A 1 100 ? 14.179 2.393 -13.073 1.00 90.69 100 VAL A N 1
ATOM 823 C CA . VAL A 1 100 ? 14.663 1.021 -12.859 1.00 90.69 100 VAL A CA 1
ATOM 824 C C . VAL A 1 100 ? 16.042 0.856 -13.495 1.00 90.69 100 VAL A C 1
ATOM 826 O O . VAL A 1 100 ? 16.959 0.362 -12.839 1.00 90.69 100 VAL A O 1
ATOM 829 N N . GLN A 1 101 ? 16.230 1.354 -14.723 1.00 90.81 101 GLN A N 1
ATOM 830 C CA . GLN A 1 101 ? 17.534 1.334 -15.394 1.00 90.81 101 GLN A CA 1
ATOM 831 C C . GLN A 1 101 ? 18.600 2.111 -14.607 1.00 90.81 101 GLN A C 1
ATOM 833 O O . GLN A 1 101 ? 19.725 1.635 -14.443 1.00 90.81 101 GLN A O 1
ATOM 838 N N . ALA A 1 102 ? 18.256 3.298 -14.098 1.00 91.50 102 ALA A N 1
ATOM 839 C CA . ALA A 1 102 ? 19.155 4.123 -13.297 1.00 91.50 102 ALA A CA 1
ATOM 840 C C . ALA A 1 102 ? 19.577 3.406 -12.004 1.00 91.50 102 ALA A C 1
ATOM 842 O O . ALA A 1 102 ? 20.769 3.313 -11.712 1.00 91.50 102 AL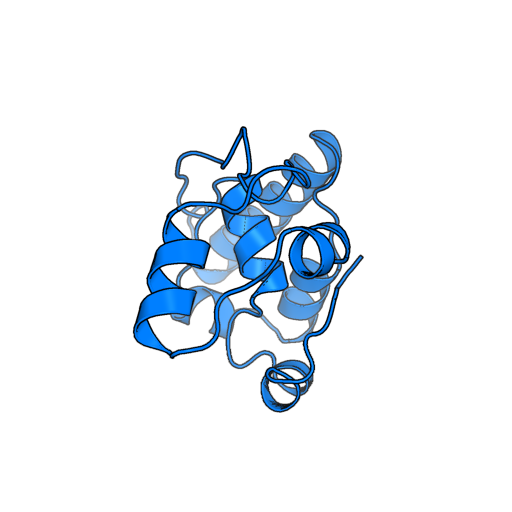A A O 1
ATOM 843 N N . ARG A 1 103 ? 18.622 2.811 -11.276 1.00 90.81 103 ARG A N 1
ATOM 844 C CA . ARG A 1 103 ? 18.912 2.031 -10.060 1.00 90.81 103 ARG A CA 1
ATOM 845 C C . ARG A 1 103 ? 19.739 0.776 -10.330 1.00 90.81 103 ARG A C 1
ATOM 847 O O . ARG A 1 103 ? 20.608 0.441 -9.524 1.00 90.81 103 ARG A O 1
ATOM 854 N N . GLY A 1 104 ? 19.514 0.104 -11.458 1.00 89.81 104 GLY A N 1
ATOM 855 C C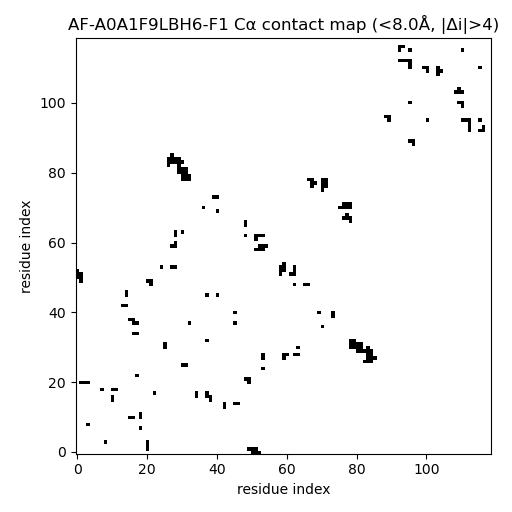A . GLY A 1 104 ? 20.330 -1.038 -11.871 1.00 89.81 104 GLY A CA 1
ATOM 856 C C . GLY A 1 104 ? 21.795 -0.654 -12.090 1.00 89.81 104 GLY A C 1
ATOM 857 O O . GLY A 1 104 ? 22.690 -1.347 -11.614 1.00 89.81 104 GLY A O 1
ATOM 858 N N . LYS A 1 105 ? 22.048 0.503 -12.722 1.00 87.81 105 LYS A N 1
ATOM 859 C CA . LYS A 1 105 ? 23.406 1.046 -12.918 1.00 87.81 105 LYS A CA 1
ATOM 860 C C . LYS A 1 105 ? 24.086 1.422 -11.598 1.00 87.81 105 LYS A C 1
ATOM 862 O O . LYS A 1 105 ? 25.265 1.141 -11.428 1.00 87.81 105 LYS A O 1
ATOM 867 N N . GLU A 1 106 ? 23.354 2.018 -10.654 1.00 92.44 106 GLU A N 1
ATOM 868 C CA . GLU A 1 106 ? 23.888 2.387 -9.328 1.00 92.44 106 GLU A CA 1
ATOM 869 C C . GLU A 1 106 ? 24.306 1.177 -8.481 1.00 92.44 106 GLU A C 1
ATOM 871 O O . GLU A 1 106 ? 25.185 1.290 -7.629 1.00 92.44 106 GLU A O 1
ATOM 876 N N . THR A 1 107 ? 23.657 0.030 -8.683 1.00 88.50 107 THR A N 1
ATOM 877 C CA . THR A 1 107 ? 23.843 -1.176 -7.860 1.00 88.50 107 THR A CA 1
ATOM 878 C C . THR A 1 107 ? 24.652 -2.272 -8.550 1.00 88.50 107 THR A C 1
ATOM 880 O O . THR A 1 107 ? 24.783 -3.358 -7.986 1.00 88.50 107 THR A O 1
ATOM 883 N N . ASP A 1 108 ? 25.182 -1.988 -9.746 1.00 87.12 108 ASP A N 1
ATOM 884 C CA . ASP A 1 108 ? 25.855 -2.946 -10.637 1.00 87.12 108 ASP A CA 1
ATOM 885 C C . ASP A 1 108 ? 25.010 -4.210 -10.904 1.00 87.12 108 ASP A C 1
ATOM 887 O O . ASP A 1 108 ? 25.495 -5.335 -11.004 1.00 87.12 108 ASP A O 1
ATOM 891 N N . LYS A 1 109 ? 23.688 -4.015 -10.969 1.00 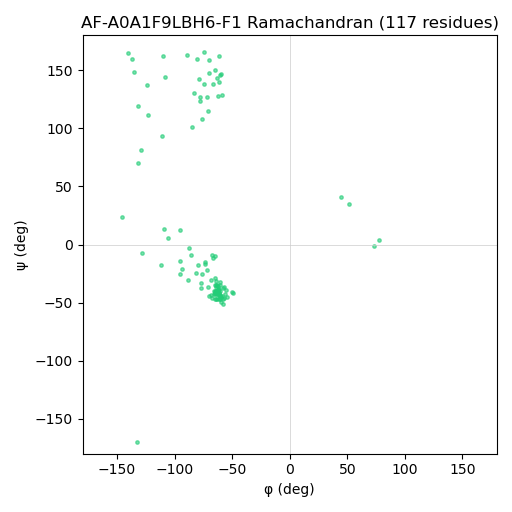87.38 109 LYS A N 1
ATOM 892 C CA . LYS A 1 109 ? 22.668 -5.042 -11.212 1.00 87.38 109 LYS A CA 1
ATOM 893 C C . LYS A 1 109 ? 21.715 -4.544 -12.289 1.00 87.38 109 LYS A C 1
ATOM 895 O O . LYS A 1 109 ? 20.573 -4.178 -12.011 1.00 87.38 109 LYS A O 1
ATOM 900 N N . ALA A 1 110 ? 22.213 -4.462 -13.519 1.00 88.12 110 ALA A N 1
ATOM 901 C CA . ALA A 1 110 ? 21.385 -4.097 -14.661 1.00 88.12 110 ALA A CA 1
ATOM 902 C C . ALA A 1 110 ? 20.276 -5.143 -14.860 1.00 88.12 110 ALA A C 1
ATOM 904 O O . ALA A 1 110 ? 20.563 -6.333 -14.926 1.00 88.12 110 ALA A O 1
ATOM 905 N N . VAL A 1 111 ? 19.029 -4.678 -14.952 1.00 89.06 111 VAL A N 1
ATOM 906 C CA . VAL A 1 111 ? 17.865 -5.515 -15.273 1.00 89.06 111 VAL A CA 1
ATOM 907 C C . VAL A 1 111 ? 17.799 -5.667 -16.788 1.00 89.06 111 VAL A C 1
ATOM 909 O O . VAL A 1 111 ? 17.894 -4.662 -17.498 1.00 89.06 111 VAL A O 1
ATOM 912 N N . THR A 1 112 ? 17.653 -6.891 -17.294 1.00 90.38 112 THR A N 1
ATOM 913 C CA . THR A 1 112 ? 17.470 -7.123 -18.738 1.00 90.38 112 THR A CA 1
ATOM 914 C C . THR A 1 112 ? 15.994 -7.083 -19.137 1.00 90.38 112 THR A C 1
ATOM 916 O O . THR A 1 112 ? 15.102 -7.199 -18.295 1.00 90.38 112 THR A O 1
ATOM 919 N N . VAL A 1 113 ? 15.706 -6.925 -20.434 1.00 89.50 113 VAL A N 1
ATOM 920 C CA . VAL A 1 113 ? 14.319 -6.943 -20.936 1.00 89.50 113 VAL A CA 1
ATOM 921 C C . VAL A 1 113 ? 13.694 -8.325 -20.726 1.00 89.50 113 VAL A C 1
ATOM 923 O O . VAL A 1 113 ? 12.521 -8.433 -20.385 1.00 89.50 113 VAL A O 1
ATOM 926 N N . GLU A 1 114 ? 14.478 -9.395 -20.852 1.00 89.44 114 GLU A N 1
ATOM 927 C CA . GLU A 1 114 ? 14.022 -10.759 -20.581 1.00 89.44 114 GLU A CA 1
ATOM 928 C C . GLU A 1 114 ? 13.622 -10.948 -19.113 1.00 89.44 114 GLU A C 1
ATOM 930 O O . GLU A 1 114 ? 12.620 -11.608 -18.841 1.00 89.44 114 GLU A O 1
ATOM 935 N N . GLU A 1 115 ? 14.372 -10.366 -18.173 1.00 89.00 115 GLU A N 1
ATOM 936 C CA . GLU A 1 115 ? 14.025 -10.375 -16.747 1.00 89.00 115 GLU A CA 1
ATOM 937 C C . GLU A 1 115 ? 12.786 -9.520 -16.467 1.00 89.00 115 GLU A C 1
ATOM 939 O O . GLU A 1 115 ? 11.888 -9.960 -15.750 1.00 89.00 115 GLU A O 1
ATOM 944 N N . TRP A 1 116 ? 12.707 -8.335 -17.077 1.00 90.06 116 TRP A N 1
ATOM 945 C CA . TRP A 1 116 ? 11.578 -7.414 -16.945 1.00 90.06 116 TRP A CA 1
ATOM 946 C C . TRP A 1 116 ? 10.272 -7.984 -17.503 1.00 90.06 116 TRP A C 1
ATOM 948 O O . TRP A 1 116 ? 9.229 -7.872 -16.878 1.00 90.06 116 TRP A O 1
ATOM 958 N N . SER A 1 117 ? 10.315 -8.680 -18.639 1.00 87.12 117 SER A N 1
ATOM 959 C CA . SER A 1 117 ? 9.125 -9.284 -19.257 1.00 87.12 117 SER A CA 1
ATOM 960 C C . SER A 1 117 ? 8.472 -10.400 -18.425 1.00 87.12 117 SER A C 1
ATOM 962 O O . SER A 1 117 ? 7.394 -10.878 -18.772 1.00 87.12 117 SER A O 1
ATOM 964 N N . ARG A 1 118 ? 9.133 -10.844 -17.348 1.00 83.06 118 ARG A N 1
ATOM 965 C CA . ARG A 1 118 ? 8.678 -11.906 -16.437 1.00 83.06 118 ARG A CA 1
ATOM 966 C C . ARG A 1 118 ? 8.264 -11.378 -15.057 1.00 83.06 118 ARG A C 1
ATOM 968 O O . ARG A 1 118 ? 8.185 -12.185 -14.127 1.00 83.06 118 ARG A O 1
ATOM 975 N N . TRP A 1 119 ? 8.096 -10.061 -14.915 1.00 72.88 119 TRP A N 1
ATOM 976 C CA . TRP A 1 119 ? 7.711 -9.412 -13.658 1.00 72.88 119 TRP A CA 1
ATOM 977 C C . TRP A 1 119 ? 6.295 -9.786 -13.199 1.00 72.88 119 TRP A C 1
ATOM 979 O O . TRP A 1 119 ? 5.426 -10.048 -14.062 1.00 72.88 119 TRP A O 1
#

Sequence (119 aa):
MFYRYRFESEVYPTLSRIPLHVRMKLDLTGVKISLKSWLAFSLEERNVLCHLPVETDEERRVFSSYLNLLSRRYFGEDAALGSPVSDPPWEELAHIPDPVQARGKETDKAVTVEEWSRW

Mean predicted aligned error: 4.03 Å

Foldseek 3Di:
DQDDDPVCVVCLVPVLDQDPQLVLLCQQLQFDDDSVLLNQDDNVLSVVSRPQDDPDPVSSVVSQVSQQVSCCVRPVGGTDGDDHDPPDPLVDLQDDDPVLQVVCVVVVRGQDSVNSNVD

Radius of gyration: 16.12 Å; Cα contacts (8 Å, |Δi|>4): 118; chains: 1; bounding box: 42×26×38 Å